Protein AF-F1DRJ8-F1 (afdb_monomer_lite)

InterPro domains:
  IPR003674 Oligosaccharyl transferase, STT3 subunit [PTHR13872] (1-111)
  IPR048999 STT3/PglB/AglB, core domain [PF21436] (8-67)

Secondary structure (DSSP, 8-state):
-TTTS-TT-EEE--GGGHHHIIIII---BSS-TT---HHHHHHHHHHHHS-HHHHHHHHHHTTEEEE-----TTTT-TTSHHHHHHHHHHHHHHH-TT--GGGG-BTTB--

Structure (mmCIF, N/CA/C/O backbone):
data_AF-F1DRJ8-F1
#
_entry.id   AF-F1DRJ8-F1
#
loop_
_atom_site.group_PDB
_atom_site.id
_atom_site.type_symbol
_atom_site.label_atom_id
_atom_site.label_alt_id
_atom_site.label_comp_id
_atom_site.label_asym_id
_atom_site.label_entity_id
_atom_site.label_seq_id
_atom_site.pdbx_PDB_ins_code
_atom_site.Cartn_x
_atom_site.Cartn_y
_atom_site.Cartn_z
_atom_site.occupancy
_atom_site.B_iso_or_equiv
_atom_site.auth_seq_id
_atom_site.auth_comp_id
_atom_site.auth_asym_id
_atom_site.auth_atom_id
_atom_site.pdbx_PDB_model_num
ATOM 1 N N . LEU A 1 1 ? 7.740 -13.223 -10.208 1.00 79.00 1 LEU A N 1
ATOM 2 C CA . LEU A 1 1 ? 7.596 -11.838 -10.701 1.00 79.00 1 LEU A CA 1
ATOM 3 C C . LEU A 1 1 ? 8.527 -11.580 -11.886 1.00 79.00 1 LEU A C 1
ATOM 5 O O . LEU A 1 1 ? 8.023 -11.456 -12.982 1.00 79.00 1 LEU A O 1
ATOM 9 N N . SER A 1 2 ? 9.854 -11.634 -11.727 1.00 82.56 2 SER A N 1
ATOM 10 C CA . SER A 1 2 ? 10.823 -11.276 -12.787 1.00 82.56 2 SER A CA 1
ATOM 11 C C . SER A 1 2 ? 10.693 -12.013 -14.132 1.00 82.56 2 SER A C 1
ATOM 13 O O . SER A 1 2 ? 10.961 -11.408 -15.167 1.00 82.56 2 SER A O 1
ATOM 15 N N . HIS A 1 3 ? 10.310 -13.294 -14.133 1.00 86.50 3 HIS A N 1
ATOM 16 C CA . HIS A 1 3 ? 10.330 -14.144 -15.336 1.00 86.50 3 HIS A CA 1
ATOM 17 C C . HIS A 1 3 ? 8.971 -14.342 -16.024 1.00 86.50 3 HIS A C 1
ATOM 19 O O . HIS A 1 3 ? 8.942 -14.870 -17.128 1.00 86.50 3 HIS A O 1
ATOM 25 N N . ASN A 1 4 ? 7.866 -13.940 -15.385 1.00 91.31 4 ASN A N 1
ATOM 26 C CA . ASN A 1 4 ? 6.505 -14.302 -15.818 1.00 91.31 4 ASN A CA 1
ATOM 27 C C . ASN A 1 4 ? 5.547 -13.099 -15.893 1.00 91.31 4 ASN A C 1
ATOM 29 O O . ASN A 1 4 ? 4.335 -13.287 -15.928 1.00 91.31 4 ASN A O 1
ATOM 33 N N . THR A 1 5 ? 6.068 -11.877 -15.840 1.00 91.19 5 THR A N 1
ATOM 34 C CA . THR A 1 5 ? 5.286 -10.643 -16.006 1.00 91.19 5 THR A CA 1
ATOM 35 C C . THR A 1 5 ? 5.963 -9.764 -17.046 1.00 91.19 5 THR A C 1
ATOM 37 O O . THR A 1 5 ? 7.166 -9.919 -17.281 1.00 91.19 5 THR A O 1
ATOM 40 N N . GLU A 1 6 ? 5.232 -8.834 -17.651 1.00 90.56 6 GLU A N 1
ATOM 41 C CA . GLU A 1 6 ? 5.818 -7.892 -18.604 1.00 90.56 6 GLU A CA 1
ATOM 42 C C . GLU A 1 6 ? 6.802 -6.966 -17.883 1.00 90.56 6 GLU A C 1
ATOM 44 O O . GLU A 1 6 ? 6.675 -6.713 -16.681 1.00 90.56 6 GLU A O 1
ATOM 49 N N . VAL A 1 7 ? 7.815 -6.474 -18.597 1.00 86.25 7 VAL A N 1
ATOM 50 C CA . VAL A 1 7 ? 8.855 -5.599 -18.018 1.00 86.25 7 VAL A CA 1
ATOM 51 C C . VAL A 1 7 ? 8.257 -4.285 -17.506 1.00 86.25 7 VAL A C 1
ATOM 53 O O . VAL A 1 7 ? 8.661 -3.797 -16.453 1.00 86.25 7 VAL A O 1
ATOM 56 N N . GLU A 1 8 ? 7.247 -3.775 -18.208 1.00 87.69 8 GLU A N 1
ATOM 57 C CA . GLU A 1 8 ? 6.553 -2.524 -17.882 1.00 87.69 8 GLU A CA 1
ATOM 58 C C . GLU A 1 8 ? 5.444 -2.694 -16.830 1.00 87.69 8 GLU A C 1
ATOM 60 O O . GLU A 1 8 ? 4.855 -1.704 -16.394 1.00 87.69 8 GLU A O 1
ATOM 65 N N . ASP A 1 9 ? 5.148 -3.927 -16.396 1.00 91.38 9 ASP A N 1
ATOM 66 C CA . ASP A 1 9 ? 4.116 -4.160 -15.385 1.00 91.38 9 ASP A CA 1
ATOM 67 C C . ASP A 1 9 ? 4.522 -3.524 -14.047 1.00 91.38 9 ASP A C 1
ATOM 69 O O . ASP A 1 9 ? 5.576 -3.828 -13.474 1.00 91.38 9 ASP A O 1
ATOM 73 N N . LYS A 1 10 ? 3.641 -2.671 -13.513 1.00 91.12 10 LYS A N 1
ATOM 74 C CA . LYS A 1 10 ? 3.845 -2.006 -12.223 1.00 91.12 10 LYS A CA 1
ATOM 75 C C . LYS A 1 10 ? 3.341 -2.858 -11.070 1.00 91.12 10 LYS A C 1
ATOM 77 O O . LYS A 1 10 ? 2.236 -3.412 -11.111 1.00 91.12 10 LYS A O 1
ATOM 82 N N . VAL A 1 11 ? 4.143 -2.907 -10.013 1.00 91.50 11 VAL A N 1
ATOM 83 C CA . VAL A 1 11 ? 3.852 -3.661 -8.794 1.00 91.50 11 VAL A CA 1
ATOM 84 C C . VAL A 1 11 ? 3.670 -2.688 -7.634 1.00 91.50 11 VAL A C 1
ATOM 86 O O . VAL A 1 11 ? 4.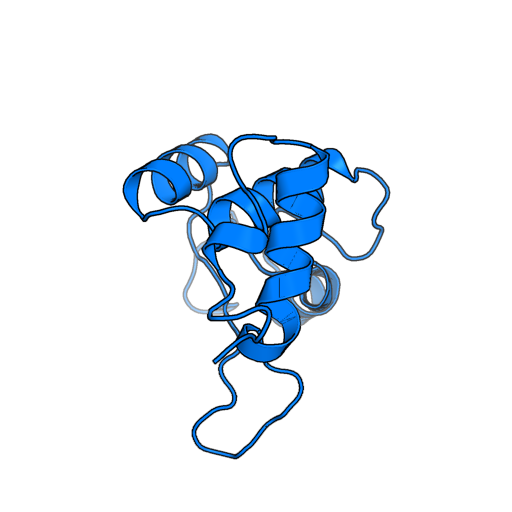550 -1.875 -7.348 1.00 91.50 11 VAL A O 1
ATOM 89 N N . ALA A 1 12 ? 2.534 -2.774 -6.948 1.00 92.44 12 ALA A N 1
ATOM 90 C CA . ALA A 1 12 ? 2.320 -2.090 -5.681 1.00 92.44 12 ALA A CA 1
ATOM 91 C C . ALA A 1 12 ? 2.678 -3.018 -4.514 1.00 92.44 12 ALA A C 1
ATOM 93 O O . ALA A 1 12 ? 2.264 -4.175 -4.471 1.00 92.44 12 ALA A O 1
ATOM 94 N N . SER A 1 13 ? 3.429 -2.495 -3.553 1.00 92.62 13 SER A N 1
ATOM 95 C CA . SER A 1 13 ? 3.759 -3.159 -2.293 1.00 92.62 13 SER A CA 1
ATOM 96 C C . SER A 1 13 ? 3.834 -2.115 -1.187 1.00 92.62 13 SER A C 1
ATOM 98 O O . SER A 1 13 ? 3.901 -0.913 -1.462 1.00 92.62 13 SER A O 1
ATOM 100 N N . TRP A 1 14 ? 3.887 -2.558 0.068 1.00 92.62 14 TRP A N 1
ATOM 101 C CA . TRP A 1 14 ? 4.283 -1.661 1.148 1.00 92.62 14 TRP A CA 1
ATOM 102 C C . TRP A 1 14 ? 5.712 -1.129 0.931 1.00 92.62 14 TRP A C 1
ATOM 104 O O . TRP A 1 14 ? 6.535 -1.787 0.279 1.00 92.62 14 TRP A O 1
ATOM 114 N N . TRP A 1 15 ? 5.997 0.073 1.442 1.00 86.38 15 TRP A N 1
ATOM 115 C CA . TRP A 1 15 ? 7.234 0.813 1.145 1.00 86.38 15 TRP A CA 1
ATOM 116 C C . TRP A 1 15 ? 8.504 0.078 1.598 1.00 86.38 15 TRP A C 1
ATOM 118 O O . TRP A 1 15 ? 9.528 0.169 0.918 1.00 86.38 15 TRP A O 1
ATOM 128 N N . ASP A 1 16 ? 8.418 -0.731 2.662 1.00 83.50 16 ASP A N 1
ATOM 129 C CA . ASP A 1 16 ? 9.503 -1.590 3.162 1.00 83.50 16 ASP A CA 1
ATOM 130 C C . ASP A 1 16 ? 10.126 -2.465 2.059 1.00 83.50 16 ASP A C 1
ATOM 132 O O . ASP A 1 16 ? 11.329 -2.738 2.064 1.00 83.50 16 ASP A O 1
ATOM 136 N N . TYR A 1 17 ? 9.308 -2.909 1.101 1.00 84.69 17 TYR A N 1
ATOM 137 C CA . TYR A 1 17 ? 9.699 -3.873 0.074 1.00 84.69 17 TYR A CA 1
ATOM 138 C C . TYR A 1 17 ? 10.101 -3.226 -1.253 1.00 84.69 17 TYR A C 1
ATOM 140 O O . TYR A 1 17 ? 10.494 -3.945 -2.175 1.00 84.69 17 TYR A O 1
ATOM 148 N N . GLY A 1 18 ? 10.024 -1.895 -1.379 1.00 79.00 18 GLY A N 1
ATOM 149 C CA . GLY A 1 18 ? 10.243 -1.195 -2.649 1.00 79.00 18 GLY A CA 1
ATOM 150 C C . GLY A 1 18 ? 11.617 -1.494 -3.256 1.00 79.00 18 GLY A C 1
ATOM 151 O O . GLY A 1 18 ? 11.710 -1.946 -4.395 1.00 79.00 18 GLY A O 1
ATOM 152 N N . TYR A 1 19 ? 12.693 -1.361 -2.469 1.00 78.12 19 TYR A N 1
ATOM 153 C CA . TYR A 1 19 ? 14.048 -1.668 -2.952 1.00 78.12 19 TYR A CA 1
ATOM 154 C C . TYR A 1 19 ? 14.256 -3.144 -3.281 1.00 78.12 19 TYR A C 1
ATOM 156 O O . TYR A 1 19 ? 14.888 -3.460 -4.286 1.00 78.12 19 TYR A O 1
ATOM 164 N N . GLN A 1 20 ? 13.728 -4.050 -2.455 1.00 77.81 20 GLN A N 1
ATOM 165 C CA . GLN A 1 20 ? 13.864 -5.489 -2.687 1.00 77.81 20 GLN A CA 1
ATOM 166 C C . GLN A 1 20 ? 13.133 -5.910 -3.962 1.00 77.81 20 GLN A C 1
ATOM 168 O O . GLN A 1 20 ? 13.674 -6.675 -4.757 1.00 77.81 20 GLN A O 1
ATOM 173 N N . THR A 1 21 ? 11.939 -5.368 -4.195 1.00 76.69 21 THR A N 1
ATOM 174 C CA . THR A 1 21 ? 11.154 -5.640 -5.400 1.00 76.69 21 THR A CA 1
ATOM 175 C C . THR A 1 21 ? 11.879 -5.122 -6.638 1.00 76.69 21 THR A C 1
ATOM 177 O O . THR A 1 21 ? 12.066 -5.879 -7.586 1.00 76.69 21 THR A O 1
ATOM 180 N N . THR A 1 22 ? 12.402 -3.896 -6.619 1.00 78.81 22 THR A N 1
ATOM 181 C CA . THR A 1 22 ? 13.197 -3.377 -7.741 1.00 78.81 22 THR A CA 1
ATOM 182 C C . THR A 1 22 ? 14.453 -4.218 -7.984 1.00 78.81 22 THR A C 1
ATOM 184 O O . THR A 1 22 ? 14.716 -4.609 -9.117 1.00 78.81 22 THR A O 1
ATOM 187 N N . ALA A 1 23 ? 15.203 -4.563 -6.934 1.00 71.12 23 ALA A N 1
ATOM 188 C CA . ALA A 1 23 ? 16.468 -5.287 -7.065 1.00 71.12 23 ALA A CA 1
ATOM 189 C C . ALA A 1 23 ? 16.297 -6.753 -7.498 1.00 71.12 23 ALA A C 1
ATOM 191 O O . ALA A 1 23 ? 17.094 -7.261 -8.283 1.00 71.12 23 ALA A O 1
ATOM 192 N N . MET A 1 24 ? 15.276 -7.447 -6.987 1.00 79.19 24 MET A N 1
ATOM 193 C CA . MET A 1 24 ? 15.081 -8.882 -7.225 1.00 79.19 24 MET A CA 1
ATOM 194 C C . MET A 1 24 ? 14.105 -9.163 -8.367 1.00 79.19 24 MET A C 1
ATOM 196 O O . MET A 1 24 ? 14.320 -10.086 -9.150 1.00 79.19 24 MET A O 1
ATOM 200 N N . ALA A 1 25 ? 13.012 -8.399 -8.459 1.00 75.38 25 ALA A N 1
ATOM 201 C CA . ALA A 1 25 ? 12.009 -8.588 -9.501 1.00 75.38 25 ALA A CA 1
ATOM 202 C C . ALA A 1 25 ? 12.301 -7.780 -10.770 1.00 75.38 25 ALA A C 1
ATOM 204 O O . ALA A 1 25 ? 11.776 -8.151 -11.817 1.00 75.38 25 ALA A O 1
ATOM 205 N N . ASN A 1 26 ? 13.126 -6.725 -10.697 1.00 84.00 26 ASN A N 1
ATOM 206 C CA . ASN A 1 26 ? 13.380 -5.790 -11.796 1.00 84.00 26 ASN A CA 1
ATOM 207 C C . ASN A 1 26 ? 12.066 -5.288 -12.423 1.00 84.00 26 ASN A C 1
ATOM 209 O O . ASN A 1 26 ? 11.799 -5.510 -13.605 1.00 84.00 26 ASN A O 1
ATOM 213 N N . ARG A 1 27 ? 11.193 -4.716 -11.585 1.00 82.44 27 ARG A N 1
ATOM 214 C CA . ARG A 1 27 ? 9.898 -4.138 -11.973 1.00 82.44 27 ARG A CA 1
ATOM 215 C C . ARG A 1 27 ? 9.734 -2.745 -11.395 1.00 82.44 27 ARG A C 1
ATOM 217 O O . ARG A 1 27 ? 10.277 -2.446 -10.333 1.00 82.44 27 ARG A O 1
ATOM 224 N N . THR A 1 28 ? 8.952 -1.925 -12.090 1.00 82.44 28 THR A N 1
ATOM 225 C CA . THR A 1 28 ? 8.572 -0.594 -11.621 1.00 82.44 28 THR A CA 1
ATOM 226 C C . THR A 1 28 ? 7.697 -0.714 -10.376 1.00 82.44 28 THR A C 1
ATOM 228 O O . THR A 1 28 ? 6.661 -1.384 -10.395 1.00 82.44 28 THR A O 1
ATOM 231 N N . VAL A 1 29 ? 8.109 -0.054 -9.294 1.00 81.31 29 VAL A N 1
ATOM 232 C CA . VAL A 1 29 ? 7.356 0.020 -8.035 1.00 81.31 29 VAL A CA 1
ATOM 233 C C . VAL A 1 29 ? 6.711 1.392 -7.868 1.00 81.31 29 VAL A C 1
ATOM 235 O O . VAL A 1 29 ? 7.276 2.405 -8.273 1.00 81.31 29 VAL A O 1
ATOM 238 N N . ILE A 1 30 ? 5.519 1.421 -7.273 1.00 79.38 30 ILE A N 1
ATOM 239 C CA . ILE A 1 30 ? 4.744 2.658 -7.064 1.00 79.38 30 ILE A CA 1
ATOM 240 C C . ILE A 1 30 ? 5.303 3.497 -5.909 1.00 79.38 30 ILE A C 1
ATOM 242 O O . ILE A 1 30 ? 5.348 4.721 -5.984 1.00 79.38 30 ILE A O 1
ATOM 246 N N . VAL A 1 31 ? 5.757 2.835 -4.846 1.00 73.50 31 VAL A N 1
ATOM 247 C CA . VAL A 1 31 ? 6.356 3.474 -3.672 1.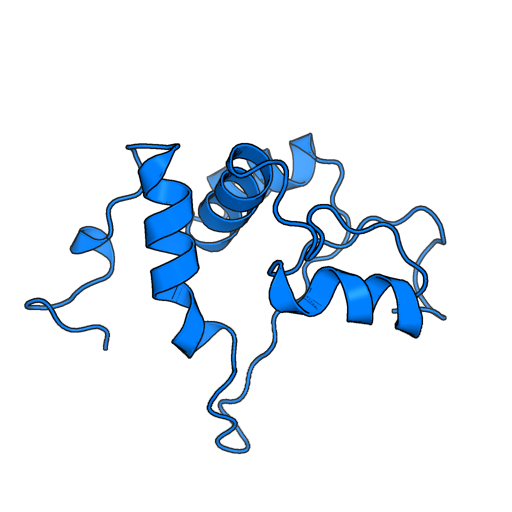00 73.50 31 VAL A CA 1
ATOM 248 C C . VAL A 1 31 ? 7.689 2.803 -3.382 1.00 73.50 31 VAL A C 1
ATOM 250 O O . VAL A 1 31 ? 7.801 1.577 -3.427 1.00 73.50 31 VAL A O 1
ATOM 253 N N . ASP A 1 32 ? 8.695 3.617 -3.079 1.00 64.12 32 ASP A N 1
ATOM 254 C CA . ASP A 1 32 ? 10.025 3.170 -2.695 1.00 64.12 32 ASP A CA 1
ATOM 255 C C . ASP A 1 32 ? 10.369 3.574 -1.252 1.00 64.12 32 ASP A C 1
ATOM 257 O O . ASP A 1 32 ? 9.666 4.333 -0.581 1.00 64.12 32 ASP A O 1
ATOM 261 N N . ASN A 1 33 ? 11.476 3.031 -0.758 1.00 66.69 33 ASN A N 1
ATOM 262 C CA . ASN A 1 33 ? 11.931 3.215 0.618 1.00 66.69 33 ASN A CA 1
ATOM 263 C C . ASN A 1 33 ? 12.698 4.549 0.810 1.00 66.69 33 ASN A C 1
ATOM 265 O O . ASN A 1 33 ? 13.355 4.752 1.826 1.00 66.69 33 ASN A O 1
ATOM 269 N N . ASN A 1 34 ? 12.643 5.470 -0.165 1.00 61.00 34 ASN A N 1
ATOM 270 C CA . ASN A 1 34 ? 13.233 6.809 -0.035 1.00 61.00 34 ASN A CA 1
ATOM 271 C C . ASN A 1 34 ? 12.312 7.811 0.670 1.00 61.00 34 ASN A C 1
ATOM 273 O O . ASN A 1 34 ? 12.761 8.914 0.968 1.00 61.00 34 ASN A O 1
ATOM 277 N N . THR A 1 35 ? 11.041 7.456 0.895 1.00 69.50 35 THR A N 1
ATOM 278 C CA . THR A 1 35 ? 10.059 8.179 1.734 1.00 69.50 35 THR A CA 1
ATOM 279 C C . THR A 1 35 ? 9.945 9.698 1.529 1.00 69.50 35 THR A C 1
ATOM 281 O O . THR A 1 35 ? 9.420 10.423 2.368 1.00 69.50 35 THR A O 1
ATOM 284 N N . TRP A 1 36 ? 10.364 10.197 0.367 1.00 71.75 36 TRP A N 1
ATOM 285 C CA . TRP A 1 36 ? 10.415 11.626 0.057 1.00 71.75 36 TRP A CA 1
ATOM 286 C C . TRP A 1 36 ? 9.032 12.237 -0.216 1.00 71.75 36 TRP A C 1
ATOM 288 O O . TRP A 1 36 ? 8.827 13.432 -0.009 1.00 71.75 36 TRP A O 1
ATOM 298 N N . ASN A 1 37 ? 8.071 11.420 -0.663 1.00 77.44 37 ASN A N 1
ATOM 299 C CA . ASN A 1 37 ? 6.699 11.832 -0.944 1.00 77.44 37 ASN A CA 1
ATOM 300 C C . ASN A 1 37 ? 5.708 11.056 -0.063 1.00 77.44 37 ASN A C 1
ATOM 302 O O . ASN A 1 37 ? 5.167 10.019 -0.454 1.00 77.44 37 ASN A O 1
ATOM 306 N N . ASN A 1 38 ? 5.448 11.600 1.127 1.00 81.06 38 ASN A N 1
ATOM 307 C CA . ASN A 1 38 ? 4.517 11.026 2.102 1.00 81.06 38 ASN A CA 1
ATOM 308 C C . ASN A 1 38 ? 3.095 10.864 1.553 1.00 81.06 38 ASN A C 1
ATOM 310 O O . ASN A 1 38 ? 2.405 9.918 1.924 1.00 81.06 38 ASN A O 1
ATOM 314 N N . THR A 1 39 ? 2.668 11.733 0.633 1.00 85.00 39 THR A N 1
ATOM 315 C CA . THR A 1 39 ? 1.361 11.617 -0.025 1.00 85.00 39 THR A CA 1
ATOM 316 C C . THR A 1 39 ? 1.276 10.338 -0.852 1.00 85.00 39 THR A C 1
ATOM 318 O O . THR A 1 39 ? 0.248 9.676 -0.838 1.00 85.00 39 THR A O 1
ATOM 321 N N . HIS A 1 40 ? 2.358 9.938 -1.524 1.00 84.81 40 HIS A N 1
ATOM 322 C CA . HIS A 1 40 ? 2.376 8.711 -2.324 1.00 84.81 40 HIS A CA 1
ATOM 323 C C . HIS A 1 40 ? 2.277 7.456 -1.442 1.00 84.81 40 HIS A C 1
ATOM 325 O O . HIS A 1 40 ? 1.499 6.548 -1.735 1.00 84.81 40 HIS A O 1
ATOM 331 N N . ILE A 1 41 ? 3.006 7.435 -0.320 1.00 88.06 41 ILE A N 1
ATOM 332 C CA . ILE A 1 41 ? 2.910 6.356 0.677 1.00 88.06 41 ILE A CA 1
ATOM 333 C C . ILE A 1 41 ? 1.494 6.299 1.252 1.00 88.06 41 ILE A C 1
ATOM 335 O O .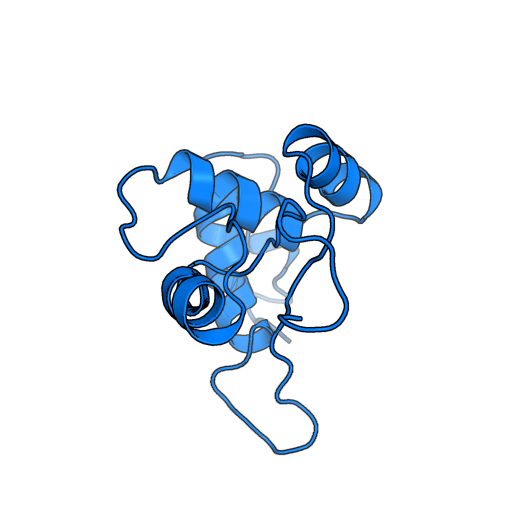 ILE A 1 41 ? 0.922 5.217 1.368 1.00 88.06 41 ILE A O 1
ATOM 339 N N . ALA A 1 42 ? 0.910 7.456 1.570 1.00 91.19 42 ALA A N 1
ATOM 340 C CA . ALA A 1 42 ? -0.454 7.538 2.068 1.00 91.19 42 ALA A CA 1
ATOM 341 C C . ALA A 1 42 ? -1.472 7.026 1.047 1.00 91.19 42 ALA A C 1
ATOM 343 O O . ALA A 1 42 ? -2.372 6.297 1.437 1.00 91.19 42 ALA A O 1
ATOM 344 N N . THR A 1 43 ? -1.308 7.307 -0.250 1.00 92.81 43 THR A N 1
ATOM 345 C CA . THR A 1 43 ? -2.190 6.772 -1.300 1.00 92.81 43 THR A CA 1
ATOM 346 C C . THR A 1 43 ? -2.159 5.244 -1.339 1.00 92.81 43 THR A C 1
ATOM 348 O O . THR A 1 43 ? -3.216 4.615 -1.380 1.00 92.81 43 THR A O 1
ATOM 351 N N . VAL A 1 44 ? -0.972 4.628 -1.272 1.00 92.81 44 VAL A N 1
ATOM 352 C CA . VAL A 1 44 ? -0.859 3.159 -1.204 1.00 92.81 44 VAL A CA 1
ATOM 353 C C . VAL A 1 44 ? -1.421 2.624 0.114 1.00 92.81 44 VAL A C 1
ATOM 355 O O . VAL A 1 44 ? -2.162 1.648 0.095 1.00 92.81 44 VAL A O 1
ATOM 358 N N . GLY A 1 45 ? -1.146 3.276 1.247 1.00 93.81 45 GLY A N 1
ATOM 359 C CA . GLY A 1 45 ? -1.714 2.903 2.547 1.00 93.81 45 GLY A CA 1
ATOM 360 C C . GLY A 1 45 ? -3.243 2.969 2.571 1.00 93.81 45 GLY A C 1
ATOM 361 O O . GLY A 1 45 ? -3.893 2.057 3.077 1.00 93.81 45 GLY A O 1
ATOM 362 N N . THR A 1 46 ? -3.829 3.995 1.954 1.00 93.88 46 THR A N 1
ATOM 363 C CA . THR A 1 46 ? -5.276 4.133 1.765 1.00 93.88 46 THR A CA 1
ATOM 364 C C . THR A 1 46 ? -5.820 3.041 0.855 1.00 93.88 46 THR A C 1
ATOM 366 O O . THR A 1 46 ? -6.827 2.437 1.207 1.00 93.88 46 THR A O 1
ATOM 369 N N . ALA A 1 47 ? -5.163 2.718 -0.262 1.00 95.19 47 ALA A N 1
ATOM 370 C CA . ALA A 1 47 ? -5.598 1.623 -1.129 1.00 95.19 47 ALA A CA 1
ATOM 371 C C . ALA A 1 47 ? -5.573 0.269 -0.398 1.00 95.19 47 ALA A C 1
ATOM 373 O O . ALA A 1 47 ? -6.543 -0.477 -0.466 1.00 95.19 47 ALA A O 1
ATOM 374 N N . MET A 1 48 ? -4.514 -0.016 0.366 1.00 94.56 48 MET A N 1
ATOM 375 C CA . MET A 1 48 ? -4.363 -1.263 1.131 1.00 94.56 48 MET A CA 1
ATOM 376 C C . MET A 1 48 ? -5.331 -1.383 2.318 1.00 94.56 48 MET A C 1
ATOM 378 O O . MET A 1 48 ? -5.574 -2.488 2.793 1.00 94.56 48 MET A O 1
ATOM 382 N N . SER A 1 49 ? -5.872 -0.266 2.813 1.00 95.00 49 SER A N 1
ATOM 383 C CA . SE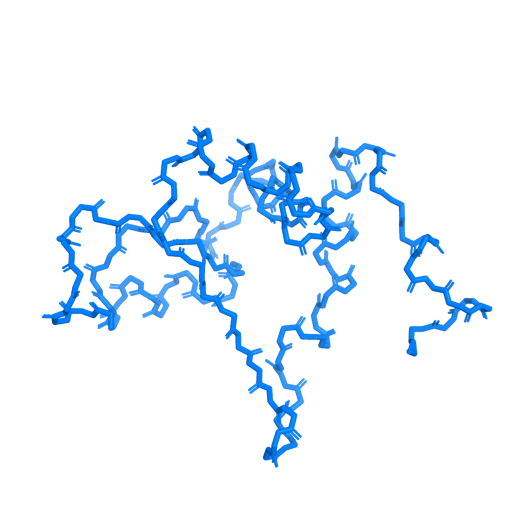R A 1 49 ? -6.837 -0.240 3.923 1.00 95.00 49 SER A CA 1
ATOM 384 C C . SER A 1 49 ? -8.280 0.011 3.481 1.00 95.00 49 SER A C 1
ATOM 386 O O . SER A 1 49 ? -9.182 -0.047 4.304 1.00 95.00 49 SER A O 1
ATOM 388 N N . SER A 1 50 ? -8.538 0.254 2.197 1.00 94.50 50 SER A N 1
ATOM 389 C CA . SER A 1 50 ? -9.885 0.537 1.693 1.00 94.50 50 SER A CA 1
ATOM 390 C C . SER A 1 50 ? -10.641 -0.726 1.268 1.00 94.50 50 SER A C 1
ATOM 392 O O . SER A 1 50 ? -10.023 -1.716 0.876 1.00 94.50 50 SER A O 1
ATOM 394 N N . PRO A 1 51 ? -11.989 -0.691 1.238 1.00 95.25 51 PRO A N 1
ATOM 395 C CA . PRO A 1 51 ? -12.777 -1.718 0.565 1.00 95.25 51 PRO A CA 1
ATOM 396 C C . PRO A 1 51 ? -12.377 -1.872 -0.907 1.00 95.25 51 PRO A C 1
ATOM 398 O O . PRO A 1 51 ? -11.998 -0.893 -1.556 1.00 95.25 51 PRO A O 1
ATOM 401 N N . GLU A 1 52 ? -12.558 -3.076 -1.456 1.00 94.88 52 GLU A N 1
ATOM 402 C CA . GLU A 1 52 ? -12.061 -3.465 -2.786 1.00 94.88 52 GLU A CA 1
ATOM 403 C C . GLU A 1 52 ? -12.387 -2.462 -3.895 1.00 94.88 52 GLU A C 1
ATOM 405 O O . GLU A 1 52 ? -11.523 -2.153 -4.706 1.00 94.88 52 GLU A O 1
ATOM 410 N N . LYS A 1 53 ? -13.606 -1.906 -3.919 1.00 96.06 53 LYS A N 1
ATOM 411 C CA . LYS A 1 53 ? -14.005 -0.931 -4.943 1.00 96.06 53 LYS A CA 1
ATOM 412 C C . LYS A 1 53 ? -13.129 0.327 -4.923 1.00 96.06 53 LYS A C 1
ATOM 414 O O . LYS A 1 53 ? -12.633 0.740 -5.965 1.00 96.06 53 LYS A O 1
ATOM 419 N N . ALA A 1 54 ? -12.937 0.922 -3.749 1.00 94.81 54 ALA A N 1
ATOM 420 C CA . ALA A 1 54 ? -12.134 2.134 -3.603 1.00 94.81 54 ALA A CA 1
ATOM 421 C C . ALA A 1 54 ? -10.640 1.837 -3.805 1.00 94.81 54 ALA A C 1
ATOM 423 O O . ALA A 1 54 ? -9.944 2.586 -4.487 1.00 94.81 54 ALA A O 1
ATOM 424 N N . ALA A 1 55 ? -10.161 0.703 -3.281 1.00 95.44 55 ALA A N 1
ATOM 425 C CA . ALA A 1 55 ? -8.797 0.235 -3.511 1.00 95.44 55 ALA A CA 1
ATOM 426 C C . ALA A 1 55 ? -8.508 0.036 -5.009 1.00 95.44 55 ALA A C 1
ATOM 428 O O . ALA A 1 55 ? -7.474 0.477 -5.510 1.00 95.44 55 ALA A O 1
ATOM 429 N N . TRP A 1 56 ? -9.445 -0.577 -5.738 1.00 95.62 56 TRP A N 1
ATOM 430 C CA . TRP A 1 56 ? -9.343 -0.800 -7.176 1.00 95.62 56 TRP A CA 1
ATOM 431 C C . TRP A 1 56 ? -9.305 0.511 -7.960 1.00 95.62 56 TRP A C 1
ATOM 433 O O . TRP A 1 56 ? -8.457 0.654 -8.834 1.00 95.62 56 TRP A O 1
ATOM 443 N N . GLU A 1 57 ? -10.155 1.488 -7.631 1.00 96.38 57 GLU A N 1
ATOM 444 C CA . GLU A 1 57 ? -10.133 2.811 -8.273 1.00 96.38 57 GLU A CA 1
ATOM 445 C C . GLU A 1 57 ? -8.760 3.489 -8.117 1.00 96.38 57 GLU A C 1
ATOM 447 O O . GLU A 1 57 ? -8.212 4.012 -9.092 1.00 96.38 57 GLU A O 1
ATOM 452 N N . ILE A 1 58 ? -8.159 3.406 -6.924 1.00 94.75 58 ILE A N 1
ATOM 453 C CA . ILE A 1 58 ? -6.822 3.948 -6.658 1.00 94.75 58 ILE A CA 1
ATOM 454 C C . ILE A 1 58 ? -5.760 3.194 -7.465 1.00 94.75 58 ILE A C 1
ATOM 456 O O . ILE A 1 58 ? -5.016 3.817 -8.223 1.00 94.75 58 ILE A O 1
ATOM 460 N N . PHE A 1 59 ? -5.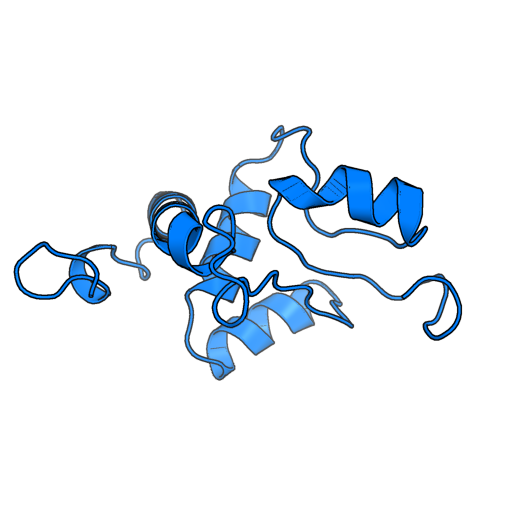693 1.865 -7.359 1.00 95.31 59 PHE A N 1
ATOM 461 C CA . PHE A 1 59 ? -4.687 1.071 -8.071 1.00 95.31 59 PHE A CA 1
ATOM 462 C C . PHE A 1 59 ? -4.810 1.180 -9.593 1.00 95.31 59 PHE A C 1
ATOM 464 O O . PHE A 1 59 ? -3.795 1.281 -10.281 1.00 95.31 59 PHE A O 1
ATOM 471 N N . ASN A 1 60 ? -6.032 1.250 -10.118 1.00 95.00 60 ASN A N 1
ATOM 472 C CA . ASN A 1 60 ? -6.282 1.465 -11.537 1.00 95.00 60 ASN A CA 1
ATOM 473 C C . ASN A 1 60 ? -5.823 2.862 -11.987 1.00 95.00 60 ASN A C 1
ATOM 475 O O . ASN A 1 60 ? -5.212 2.990 -13.044 1.00 95.00 60 ASN A O 1
ATOM 479 N N . SER A 1 61 ? -6.041 3.907 -11.176 1.00 93.31 61 SER A N 1
ATOM 480 C CA . SER A 1 61 ? -5.548 5.262 -11.483 1.00 93.31 61 SER A CA 1
ATOM 481 C C . SER A 1 61 ? -4.016 5.366 -11.511 1.00 93.31 61 SER A C 1
ATOM 483 O O . SER A 1 61 ? -3.465 6.218 -12.206 1.00 93.31 61 SER A O 1
ATOM 485 N N . LEU A 1 62 ? -3.331 4.477 -10.785 1.00 91.56 62 LEU A N 1
ATOM 486 C CA . LEU A 1 62 ? -1.871 4.376 -10.726 1.00 91.56 62 LEU A CA 1
ATOM 487 C C . LEU A 1 62 ? -1.299 3.384 -11.751 1.00 91.56 62 LEU A C 1
ATOM 489 O O . LEU A 1 62 ? -0.081 3.201 -11.806 1.00 91.56 62 LEU A O 1
ATOM 493 N N . ASP A 1 63 ? -2.162 2.766 -12.568 1.00 93.62 63 ASP A N 1
ATOM 494 C CA . ASP A 1 63 ? -1.796 1.758 -13.568 1.00 93.62 63 ASP A CA 1
ATOM 495 C C . ASP A 1 63 ? -1.035 0.568 -12.946 1.00 93.62 63 ASP A C 1
ATOM 497 O O . ASP A 1 63 ? -0.029 0.076 -13.455 1.00 93.62 63 ASP A O 1
ATOM 501 N N . VAL A 1 64 ? -1.502 0.121 -11.776 1.00 93.56 64 VAL A N 1
ATOM 502 C CA . VAL A 1 64 ? -0.952 -1.035 -11.060 1.00 93.56 64 VAL A CA 1
ATOM 503 C C . VAL A 1 64 ? -1.500 -2.328 -11.647 1.00 93.56 64 VAL A C 1
ATOM 505 O O . VAL A 1 64 ? -2.710 -2.514 -11.757 1.00 93.56 64 VAL A O 1
ATOM 508 N N . LYS A 1 65 ? -0.597 -3.261 -11.958 1.00 93.56 65 LYS A N 1
ATOM 509 C CA . LYS A 1 65 ? -0.925 -4.587 -12.500 1.00 93.56 65 LYS A CA 1
ATOM 510 C C . LYS A 1 65 ? -0.924 -5.684 -11.447 1.00 93.56 65 LYS A C 1
ATOM 512 O O . LYS A 1 65 ? -1.760 -6.582 -11.504 1.00 93.56 65 LYS A O 1
ATOM 517 N N . TYR A 1 66 ? -0.002 -5.610 -10.491 1.00 94.38 66 TYR A N 1
ATOM 518 C CA . TYR A 1 66 ? 0.132 -6.602 -9.426 1.00 94.38 66 TYR A CA 1
ATOM 519 C C . TYR A 1 66 ? 0.243 -5.933 -8.064 1.00 94.38 66 TYR A C 1
ATOM 521 O O . TYR A 1 66 ? 0.864 -4.881 -7.923 1.00 94.38 66 TYR A O 1
ATOM 529 N N . VAL A 1 67 ? -0.313 -6.591 -7.051 1.00 94.06 67 VAL A N 1
ATOM 530 C CA . VAL A 1 67 ? -0.185 -6.201 -5.648 1.00 94.06 67 VAL A CA 1
ATOM 531 C C . VAL A 1 67 ? 0.570 -7.306 -4.914 1.00 94.06 67 VAL A C 1
ATOM 533 O O . VAL A 1 67 ? 0.197 -8.476 -5.000 1.00 94.06 67 VAL A O 1
ATOM 536 N N . LEU A 1 68 ? 1.652 -6.944 -4.227 1.00 93.56 68 LEU A N 1
ATOM 537 C CA . LEU A 1 68 ? 2.457 -7.851 -3.415 1.00 93.56 68 LEU A CA 1
ATOM 538 C C . LEU A 1 68 ? 2.155 -7.617 -1.934 1.00 93.56 68 LEU A C 1
ATOM 540 O O . LEU A 1 68 ? 2.319 -6.504 -1.436 1.00 93.56 68 LEU A O 1
ATOM 544 N N . VAL A 1 69 ? 1.756 -8.693 -1.255 1.00 94.06 69 VAL A N 1
ATOM 545 C CA . VAL A 1 69 ? 1.484 -8.732 0.187 1.00 94.06 69 VAL A CA 1
ATOM 546 C C . VAL A 1 69 ? 2.264 -9.892 0.796 1.00 94.06 69 VAL A C 1
ATOM 548 O O . VAL A 1 69 ? 2.219 -11.017 0.291 1.00 94.06 69 VAL A O 1
ATOM 551 N N . VAL A 1 70 ? 2.981 -9.628 1.882 1.00 93.44 70 VAL A N 1
ATOM 552 C CA . VAL A 1 70 ? 3.705 -10.633 2.658 1.00 93.44 70 VAL A CA 1
ATOM 553 C C . VAL A 1 70 ? 2.797 -11.161 3.759 1.00 93.44 70 VAL A C 1
ATOM 555 O O . VAL A 1 70 ? 2.411 -10.429 4.668 1.00 93.44 70 VAL A O 1
ATOM 558 N N . PHE A 1 71 ? 2.495 -12.458 3.705 1.00 93.88 71 PHE A N 1
ATOM 559 C CA . PHE A 1 71 ? 1.673 -13.143 4.699 1.00 93.88 71 PHE A CA 1
ATOM 560 C C . PHE A 1 71 ? 2.485 -14.193 5.463 1.00 93.88 71 PHE A C 1
ATOM 562 O O . PHE A 1 71 ? 3.025 -15.130 4.872 1.00 93.88 71 PHE A O 1
ATOM 569 N N . GLY A 1 72 ? 2.562 -14.036 6.786 1.00 92.25 72 GLY A N 1
ATOM 570 C CA . GLY A 1 72 ? 3.386 -14.860 7.672 1.00 92.25 72 GLY A CA 1
ATOM 571 C C . GLY A 1 72 ? 2.632 -15.928 8.462 1.00 92.25 72 GLY A C 1
ATOM 572 O O . GLY A 1 72 ? 3.265 -16.674 9.212 1.00 92.25 72 GLY A O 1
ATOM 573 N N . GLY A 1 73 ? 1.306 -16.021 8.312 1.00 92.06 73 GLY A N 1
ATOM 574 C CA . GLY A 1 73 ? 0.441 -16.752 9.245 1.00 92.06 73 GLY A CA 1
ATOM 575 C C . GLY A 1 73 ? 0.695 -18.258 9.351 1.00 92.06 73 GLY A C 1
ATOM 576 O O . GLY A 1 73 ? 0.440 -18.838 10.400 1.00 92.06 73 GLY A O 1
ATOM 577 N N . LEU A 1 74 ? 1.240 -18.898 8.310 1.00 90.69 74 LEU A N 1
ATOM 578 C CA . LEU A 1 74 ? 1.519 -20.341 8.334 1.00 90.69 74 LEU A CA 1
ATOM 579 C C . LEU A 1 74 ? 2.772 -20.699 9.147 1.00 90.69 74 LEU A C 1
ATOM 581 O O . LEU A 1 74 ? 2.793 -21.710 9.841 1.00 90.69 74 LEU A O 1
ATOM 585 N N . ILE A 1 75 ? 3.824 -19.888 9.037 1.00 92.19 75 ILE A N 1
ATOM 586 C CA . ILE A 1 75 ? 5.139 -20.164 9.641 1.00 92.19 75 ILE A CA 1
ATOM 587 C C . ILE A 1 75 ? 5.400 -19.323 10.895 1.00 92.19 75 ILE A C 1
ATOM 589 O O . ILE A 1 75 ? 6.474 -19.413 11.483 1.00 92.19 75 ILE A O 1
ATOM 593 N N . GLY A 1 76 ? 4.436 -18.487 11.291 1.00 90.50 76 GLY A N 1
ATOM 594 C CA . GLY A 1 76 ? 4.570 -17.576 12.423 1.00 90.50 76 GLY A CA 1
ATOM 595 C C . GLY A 1 76 ? 5.581 -16.457 12.174 1.00 90.50 76 GLY A C 1
ATOM 596 O O . GLY A 1 76 ? 6.305 -16.083 13.091 1.00 90.50 76 GLY A O 1
ATOM 597 N N . TYR A 1 77 ? 5.670 -15.940 10.943 1.00 90.00 77 TYR A N 1
ATOM 598 C CA . TYR A 1 77 ? 6.575 -14.832 10.631 1.00 90.00 77 TYR A CA 1
ATOM 599 C C . TYR A 1 77 ? 5.987 -13.501 11.135 1.00 90.00 77 TYR A C 1
ATOM 601 O O . TYR A 1 77 ? 4.968 -13.061 10.606 1.00 90.00 77 TYR A O 1
ATOM 609 N N . PRO A 1 78 ? 6.606 -12.836 12.131 1.00 85.25 78 PRO A N 1
ATOM 610 C CA . PRO A 1 78 ? 5.999 -11.688 12.807 1.00 85.25 78 PRO A CA 1
ATOM 611 C C . PRO A 1 78 ? 6.104 -10.373 12.022 1.00 85.25 78 PRO A C 1
ATOM 613 O O . PRO A 1 78 ? 5.419 -9.415 12.352 1.00 85.25 78 PRO A O 1
ATOM 616 N N . SER A 1 79 ? 6.955 -10.289 10.997 1.00 89.06 79 SER A N 1
ATOM 617 C CA . SER A 1 79 ? 7.140 -9.061 10.201 1.00 89.06 79 SER A CA 1
ATOM 618 C C . SER A 1 79 ? 6.303 -9.074 8.914 1.00 89.06 79 SER A C 1
ATOM 620 O O . SER A 1 79 ? 6.750 -8.631 7.852 1.00 89.06 79 SER A O 1
ATOM 622 N N . ASP A 1 80 ? 5.105 -9.651 8.993 1.00 92.12 80 ASP A N 1
ATOM 623 C CA . ASP A 1 80 ? 4.148 -9.704 7.893 1.00 92.12 80 ASP A CA 1
ATOM 624 C C . ASP A 1 80 ? 3.333 -8.406 7.772 1.00 92.12 80 ASP A C 1
ATOM 626 O O . ASP A 1 80 ? 3.388 -7.522 8.632 1.00 92.12 80 ASP A O 1
ATOM 630 N N . ASP A 1 81 ? 2.586 -8.270 6.678 1.00 93.94 81 ASP A N 1
ATOM 631 C CA . ASP A 1 81 ? 1.837 -7.042 6.404 1.00 93.94 81 ASP A CA 1
ATOM 632 C C . ASP A 1 81 ? 0.631 -6.851 7.329 1.00 93.94 81 ASP A C 1
ATOM 634 O O . ASP A 1 81 ? 0.191 -5.721 7.536 1.00 93.94 81 ASP A O 1
ATOM 638 N N . ILE A 1 82 ? 0.142 -7.919 7.965 1.00 93.12 82 ILE A N 1
ATOM 639 C CA . ILE A 1 82 ? -0.953 -7.840 8.939 1.00 93.12 82 ILE A CA 1
ATOM 640 C C . ILE A 1 82 ? -0.497 -7.125 10.212 1.00 93.12 82 ILE A C 1
ATOM 642 O O . ILE A 1 82 ? -1.209 -6.251 10.707 1.00 93.12 82 ILE A O 1
ATOM 646 N N . ASN A 1 83 ? 0.707 -7.420 10.712 1.00 91.06 83 ASN A N 1
ATOM 647 C CA . ASN A 1 83 ? 1.265 -6.719 11.873 1.00 91.06 83 ASN A CA 1
ATOM 648 C C . ASN A 1 83 ? 1.630 -5.258 11.568 1.00 91.06 83 ASN A C 1
ATOM 650 O O . ASN A 1 83 ? 1.666 -4.418 12.469 1.00 91.06 83 ASN A O 1
ATOM 654 N N . LYS A 1 84 ? 1.869 -4.931 10.295 1.00 92.19 84 LYS A N 1
ATOM 655 C CA . LYS A 1 84 ? 2.145 -3.561 9.838 1.00 92.19 84 LYS A CA 1
ATOM 656 C C . LYS A 1 84 ? 0.891 -2.789 9.439 1.00 92.19 84 LYS A C 1
ATOM 658 O O . LYS A 1 84 ? 0.970 -1.576 9.259 1.00 92.19 84 LYS A O 1
ATOM 663 N N . PHE A 1 85 ? -0.258 -3.450 9.330 1.00 94.12 85 PHE A N 1
ATOM 664 C CA . PHE A 1 85 ? -1.481 -2.884 8.764 1.00 94.12 85 PHE A CA 1
ATOM 665 C C . PHE A 1 85 ? -1.916 -1.569 9.430 1.00 94.12 85 PHE A C 1
ATOM 667 O O . PHE A 1 85 ? -2.242 -0.602 8.743 1.00 94.12 85 PHE A O 1
ATOM 674 N N . LEU A 1 86 ? -1.829 -1.470 10.761 1.00 93.69 86 LEU A N 1
ATOM 675 C CA . LEU A 1 86 ? -2.165 -0.232 11.475 1.00 93.69 86 LEU A CA 1
ATOM 676 C C . LEU A 1 86 ? -1.295 0.965 11.059 1.00 93.69 86 LEU A C 1
ATOM 678 O O . LEU A 1 86 ? -1.774 2.098 11.071 1.00 93.69 86 LEU A O 1
ATOM 682 N N . TRP A 1 87 ? -0.041 0.747 10.653 1.00 93.25 87 TRP A N 1
ATOM 683 C CA . TRP A 1 87 ? 0.785 1.820 10.093 1.00 93.25 87 TRP A CA 1
ATOM 684 C C . TRP A 1 87 ? 0.243 2.306 8.753 1.00 93.25 87 TRP A C 1
ATOM 686 O O . TRP A 1 87 ? 0.220 3.513 8.517 1.00 93.25 87 TRP A O 1
ATOM 696 N N . MET A 1 88 ? -0.249 1.395 7.910 1.00 94.38 88 MET A N 1
ATOM 697 C CA . MET A 1 88 ? -0.878 1.742 6.632 1.00 94.38 88 MET A CA 1
ATOM 698 C C . MET A 1 88 ? -2.114 2.616 6.849 1.00 94.38 88 MET A C 1
ATOM 700 O O . MET A 1 88 ? -2.246 3.664 6.219 1.00 94.38 88 MET A O 1
ATOM 704 N N . VAL A 1 89 ? -2.960 2.231 7.809 1.00 94.44 89 VAL A N 1
ATOM 705 C CA . VAL A 1 89 ? -4.166 2.975 8.200 1.00 94.44 89 VAL A CA 1
ATOM 706 C C . VAL A 1 89 ? -3.818 4.360 8.743 1.00 94.44 89 VAL A C 1
ATOM 708 O O . VAL A 1 89 ? -4.425 5.348 8.337 1.00 94.44 89 VAL A O 1
ATOM 711 N N . ARG A 1 90 ? -2.825 4.465 9.634 1.00 93.94 90 ARG A N 1
ATOM 712 C CA . ARG A 1 90 ? -2.402 5.747 10.225 1.00 93.94 90 ARG A CA 1
ATOM 713 C C . ARG A 1 90 ? -1.821 6.705 9.191 1.00 93.94 90 ARG A C 1
ATOM 715 O O . ARG A 1 90 ? -2.167 7.884 9.193 1.00 93.94 90 ARG A O 1
ATOM 722 N N . ILE A 1 91 ? -0.954 6.211 8.307 1.00 92.69 91 ILE A N 1
ATOM 723 C CA . ILE A 1 91 ? -0.321 7.036 7.270 1.00 92.69 91 ILE A CA 1
ATOM 724 C C . ILE A 1 91 ? -1.359 7.456 6.222 1.00 92.69 91 ILE A C 1
ATOM 726 O O . ILE A 1 91 ? -1.429 8.635 5.879 1.00 92.69 91 ILE A O 1
ATOM 730 N N . GLY A 1 92 ? -2.206 6.525 5.769 1.00 92.69 92 GLY A N 1
ATOM 731 C CA . GLY A 1 92 ? -3.312 6.816 4.854 1.00 92.69 92 GLY A CA 1
ATOM 732 C C . GLY A 1 92 ? -4.298 7.824 5.446 1.00 92.69 92 GLY A C 1
ATOM 733 O O . GLY A 1 92 ? -4.564 8.857 4.837 1.00 92.69 92 GLY A O 1
ATOM 734 N N . GLY A 1 93 ? -4.771 7.584 6.672 1.00 92.38 93 GLY A N 1
ATOM 735 C CA . GLY A 1 93 ? -5.709 8.454 7.389 1.00 92.38 93 GLY A CA 1
ATOM 736 C C . GLY A 1 93 ? -5.161 9.847 7.716 1.00 92.38 93 GLY A C 1
ATOM 737 O O . GLY A 1 93 ? -5.926 10.808 7.788 1.00 92.38 93 GLY A O 1
ATOM 738 N N . GLY A 1 94 ? -3.837 9.987 7.855 1.00 91.12 94 GLY A N 1
ATOM 739 C CA . GLY A 1 94 ? -3.177 11.280 8.054 1.00 91.12 94 GLY A CA 1
ATOM 740 C C . GLY A 1 94 ? -3.296 12.231 6.857 1.00 91.12 94 GLY A C 1
ATOM 741 O O . GLY A 1 94 ? -3.287 13.446 7.043 1.00 91.12 94 GLY A O 1
ATOM 742 N N . VAL A 1 95 ? -3.439 11.694 5.641 1.00 92.38 95 VAL A N 1
ATOM 743 C CA . VAL A 1 95 ? -3.629 12.476 4.404 1.00 92.38 95 VAL A CA 1
ATOM 744 C C . VAL A 1 95 ? -5.081 12.430 3.926 1.00 92.38 95 VAL A C 1
ATOM 746 O O . VAL A 1 95 ? -5.599 13.425 3.422 1.00 92.38 95 VAL A O 1
ATOM 749 N N . PHE A 1 96 ? -5.751 11.291 4.104 1.00 91.31 96 PHE A N 1
ATOM 750 C CA . PHE A 1 96 ? -7.096 11.016 3.614 1.00 91.31 96 PHE A CA 1
ATOM 751 C C . PHE A 1 96 ? -8.060 10.732 4.784 1.00 91.31 96 PHE A C 1
ATOM 753 O O . PHE A 1 96 ? -8.195 9.585 5.210 1.00 91.31 96 PHE A O 1
ATOM 760 N N . PRO A 1 97 ? -8.814 11.740 5.271 1.00 89.88 97 PRO A N 1
ATOM 761 C CA . PRO A 1 97 ? -9.575 11.654 6.530 1.00 89.88 97 PRO A CA 1
ATOM 762 C C . PRO A 1 97 ? -10.744 10.655 6.556 1.00 89.88 97 PRO A C 1
ATOM 764 O O . PRO A 1 97 ? -11.384 10.478 7.594 1.00 89.88 97 PRO A O 1
ATOM 767 N N . HIS A 1 98 ? -11.085 10.054 5.413 1.00 90.44 98 HIS A N 1
ATOM 768 C CA . HIS A 1 98 ? -12.139 9.042 5.326 1.00 90.44 98 HIS A CA 1
ATOM 769 C C . HIS A 1 98 ? -11.691 7.682 5.882 1.00 90.44 98 HIS A C 1
ATOM 771 O O . HIS A 1 98 ? -12.545 6.873 6.227 1.00 90.44 98 HIS A O 1
ATOM 777 N N . ILE A 1 99 ? -10.380 7.450 6.006 1.00 92.94 99 ILE A N 1
ATOM 778 C CA . ILE A 1 99 ? -9.811 6.305 6.718 1.00 92.94 99 ILE A CA 1
ATOM 779 C C . ILE A 1 99 ? -9.565 6.714 8.168 1.00 92.94 99 ILE A C 1
ATOM 781 O O . ILE A 1 99 ? -8.822 7.659 8.437 1.00 92.94 99 ILE A O 1
ATOM 785 N N . LYS A 1 100 ? -10.174 5.997 9.115 1.00 92.69 100 LYS A N 1
ATOM 786 C CA . LYS A 1 100 ? -10.024 6.258 10.549 1.00 92.69 100 LYS A CA 1
ATOM 787 C C . LYS A 1 100 ? -9.544 5.006 11.254 1.00 92.69 100 LYS A C 1
ATOM 789 O O . LYS A 1 100 ? -10.168 3.960 11.149 1.00 92.69 100 LYS A O 1
ATOM 794 N N . GLU A 1 101 ? -8.472 5.132 12.033 1.00 92.75 101 GLU A N 1
ATOM 795 C CA . GLU A 1 101 ? -7.903 4.014 12.801 1.00 92.75 101 GLU A CA 1
ATOM 796 C C . GLU A 1 101 ? -8.936 3.326 13.701 1.00 92.75 101 GLU A C 1
ATOM 798 O O . GLU A 1 101 ? -8.946 2.104 13.803 1.00 92.75 101 GLU A O 1
ATOM 803 N N . GLN A 1 102 ? -9.841 4.102 14.301 1.00 92.50 102 GLN A N 1
ATOM 804 C CA . GLN A 1 102 ? -10.876 3.591 15.201 1.00 92.50 102 GLN A CA 1
ATOM 805 C C . GLN A 1 102 ? -11.801 2.564 14.540 1.00 92.50 102 GLN A C 1
ATOM 807 O O . GLN A 1 102 ? -12.264 1.660 15.227 1.00 92.50 102 GLN A O 1
ATOM 812 N N . ASP A 1 103 ? -12.017 2.656 13.225 1.00 92.88 103 ASP A N 1
ATOM 813 C CA . ASP A 1 103 ? -12.889 1.735 12.489 1.00 92.88 103 ASP A CA 1
ATOM 814 C C . ASP A 1 103 ? -12.266 0.327 12.361 1.00 92.88 103 ASP A C 1
ATOM 816 O O . ASP A 1 103 ? -12.971 -0.640 12.077 1.00 92.88 103 ASP A O 1
ATOM 820 N N . TYR A 1 104 ? -10.956 0.196 12.616 1.00 92.19 104 TYR A N 1
ATOM 821 C CA . TYR A 1 104 ? -10.196 -1.062 12.570 1.00 92.19 104 TYR A CA 1
ATOM 822 C C . TYR A 1 104 ? -9.880 -1.629 13.959 1.00 92.19 104 TYR A C 1
ATOM 824 O O . TYR A 1 104 ? -9.188 -2.642 14.072 1.00 92.19 104 TYR A O 1
ATOM 832 N N . LEU A 1 105 ? -10.349 -0.979 15.026 1.00 92.62 105 LEU A N 1
ATOM 833 C CA . LEU A 1 105 ? -10.115 -1.403 16.401 1.00 92.62 105 LEU A CA 1
ATOM 834 C C . LEU A 1 105 ? -11.416 -1.891 17.033 1.00 92.62 105 LEU A C 1
ATOM 836 O O . LEU A 1 105 ? -12.464 -1.259 16.928 1.00 92.62 105 LEU A O 1
ATOM 840 N N . LYS A 1 106 ? -11.328 -2.987 17.782 1.00 90.50 106 LYS A N 1
ATOM 841 C CA . LYS A 1 106 ? -12.403 -3.478 18.639 1.00 90.50 106 LYS A CA 1
ATOM 842 C C . LYS A 1 106 ? -12.035 -3.211 20.093 1.00 90.50 106 LYS A C 1
ATOM 844 O O . LYS A 1 106 ? -11.041 -3.736 20.589 1.00 90.50 106 LYS A O 1
ATOM 849 N N . ASP A 1 107 ? -12.810 -2.364 20.768 1.00 88.38 107 ASP A N 1
ATOM 850 C CA . ASP A 1 107 ? -12.554 -1.944 22.156 1.00 88.38 107 ASP A CA 1
ATOM 851 C C . ASP A 1 107 ? -11.133 -1.374 22.355 1.00 88.38 107 ASP A C 1
ATOM 853 O O . ASP A 1 107 ? -10.460 -1.648 23.349 1.00 88.38 107 ASP A O 1
ATOM 857 N N . GLY A 1 108 ? -10.634 -0.633 21.358 1.00 83.19 108 GLY A N 1
ATOM 858 C CA . GLY A 1 108 ? -9.278 -0.071 21.351 1.00 83.19 108 GLY A CA 1
ATOM 859 C C . GLY A 1 108 ? -8.155 -1.075 21.064 1.00 83.19 108 GLY A C 1
ATOM 860 O O . GLY A 1 108 ? -6.989 -0.695 21.102 1.00 83.19 108 GLY A O 1
ATOM 861 N N . ASN A 1 109 ? -8.481 -2.335 20.759 1.00 81.75 109 ASN A N 1
ATOM 862 C CA . ASN A 1 109 ? -7.514 -3.383 20.435 1.00 81.75 109 ASN A CA 1
ATOM 863 C C . ASN A 1 109 ? -7.649 -3.837 18.976 1.00 81.75 109 ASN A C 1
ATOM 865 O O . ASN A 1 109 ? -8.754 -3.951 18.450 1.00 81.75 109 ASN A O 1
ATOM 869 N N . TYR A 1 110 ? -6.521 -4.153 18.342 1.00 84.56 110 TYR A N 1
ATOM 870 C CA . TYR A 1 110 ? -6.481 -4.800 17.029 1.00 84.56 110 TYR A CA 1
ATOM 871 C C . TYR A 1 110 ? -6.531 -6.319 17.221 1.00 84.56 110 TYR A C 1
ATOM 873 O O . TYR A 1 110 ? -5.657 -6.874 17.895 1.00 84.56 110 TYR A O 1
ATOM 881 N N . ARG A 1 111 ? -7.595 -6.969 16.735 1.00 70.94 111 ARG A N 1
ATOM 882 C CA . ARG A 1 111 ? -7.891 -8.395 16.947 1.00 70.94 111 ARG A CA 1
ATOM 883 C C . ARG A 1 111 ? -8.662 -9.000 15.789 1.00 70.94 111 ARG A C 1
ATO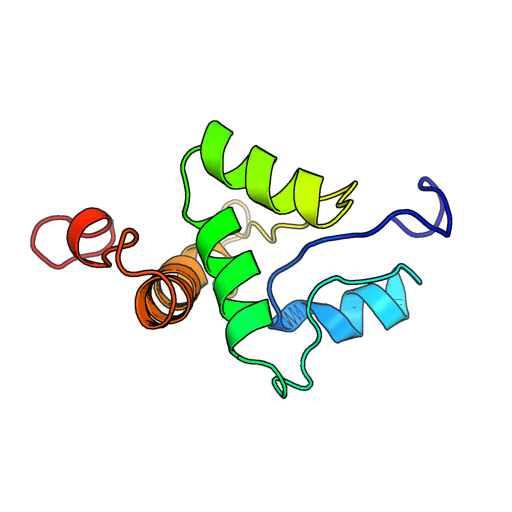M 885 O O . ARG A 1 111 ? -9.578 -8.311 15.293 1.00 70.94 111 ARG A O 1
#

Sequence (111 aa):
LSHNTEVEDKVASWWDYGYQTTAMANRTVIVDNNTWNNTHIATVGTAMSSPEKAAWEIFNSLDVKYVLVVFGGLIGYPSDDINKFLWMVRIGGGVFPHIKEQDYLKDGNYR

Organism: NCBI:txid52142

Radius of gyration: 14.36 Å; chains: 1; bounding box: 30×33×41 Å

Foldseek 3Di:
DQPPDDLAAEEEEQQVCQVVCCVPNVHHYQHHVPCPDLVSNLLSLCLLQDDVVVVVVSCVVVRHDYYDFADCVPPNDCPGVLVVNLVSLVSNCVNPVVRDSVVQDDVNHRD

pLDDT: mean 88.34, std 7.63, range [61.0, 96.38]